Protein AF-A0AAV6U5E1-F1 (afdb_monomer_lite)

Foldseek 3Di:
DDLPDWWAPWDKPDQDDDDDAFDFDDKIFIDTHHPPAKFKWKDFVPDTQDRDRIHGPVGGDHPVPDGGIDIDIGRDD

Sequence (77 aa):
MSPTDPPENIHISLHVLDIIEGETPEDVICTASAFPPGQYLWTVGETILSRSRVLSFNSSVTRDMAGNYSCTVRNPH

Radius of gyration: 13.88 Å; chains: 1; bounding box: 27×21×40 Å

Structure (mmCIF, N/CA/C/O backbone):
data_AF-A0AAV6U5E1-F1
#
_entry.id   AF-A0AAV6U5E1-F1
#
loop_
_atom_site.group_PDB
_atom_site.id
_atom_site.type_symbol
_atom_site.label_atom_id
_atom_site.label_alt_id
_atom_site.label_comp_id
_atom_site.label_asym_id
_atom_site.label_entity_id
_atom_site.label_seq_id
_atom_site.pdbx_PDB_ins_code
_atom_site.Cartn_x
_atom_site.Cartn_y
_atom_site.Cartn_z
_atom_site.occupancy
_atom_site.B_iso_or_equiv
_atom_site.auth_seq_id
_atom_site.auth_comp_id
_atom_site.auth_asym_id
_atom_site.auth_atom_id
_atom_site.pdbx_PDB_model_num
ATOM 1 N N . MET A 1 1 ? 12.647 -9.38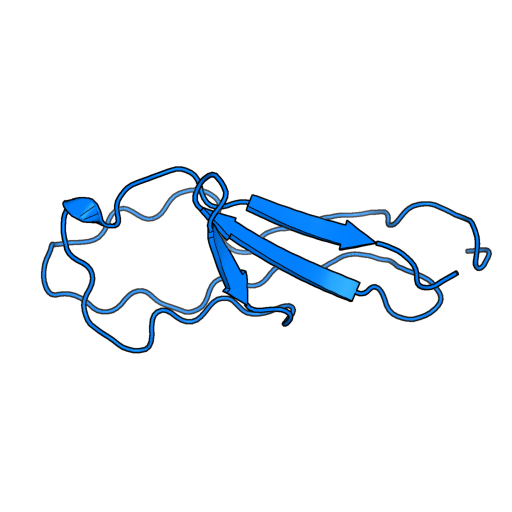4 -19.672 1.00 64.94 1 MET A N 1
ATOM 2 C CA . MET A 1 1 ? 12.063 -8.143 -19.133 1.00 64.94 1 MET A CA 1
ATOM 3 C C . MET A 1 1 ? 12.977 -6.991 -19.490 1.00 64.94 1 MET A C 1
ATOM 5 O O . MET A 1 1 ? 14.170 -7.057 -19.212 1.00 64.94 1 MET A O 1
ATOM 9 N N . SER A 1 2 ? 12.423 -6.011 -20.187 1.00 76.00 2 SER A N 1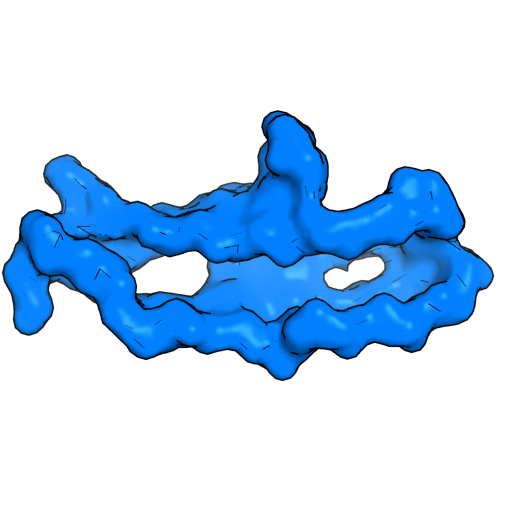
ATOM 10 C CA . SER A 1 2 ? 13.023 -4.734 -20.558 1.00 76.00 2 SER A CA 1
ATOM 11 C C . SER A 1 2 ? 12.836 -3.713 -19.423 1.00 76.00 2 SER A C 1
ATOM 13 O O . SER A 1 2 ? 11.857 -3.827 -18.686 1.00 76.00 2 SER A O 1
ATOM 15 N N . PRO A 1 3 ? 13.702 -2.686 -19.295 1.00 72.56 3 PRO A N 1
ATOM 16 C CA . PRO A 1 3 ? 13.552 -1.614 -18.303 1.00 72.56 3 PRO A CA 1
ATOM 17 C C . PRO A 1 3 ? 12.197 -0.894 -18.338 1.00 72.56 3 PRO A C 1
ATOM 19 O O . PRO A 1 3 ? 11.710 -0.400 -17.325 1.00 72.56 3 PRO A O 1
ATOM 22 N N . THR A 1 4 ? 11.590 -0.846 -19.522 1.00 77.75 4 THR A N 1
ATOM 23 C CA . THR A 1 4 ? 10.343 -0.131 -19.807 1.00 77.75 4 THR A CA 1
ATOM 24 C C . THR A 1 4 ? 9.090 -0.986 -19.651 1.00 77.75 4 THR A C 1
ATOM 26 O O . THR A 1 4 ? 7.987 -0.453 -19.761 1.00 77.75 4 THR A O 1
ATOM 29 N N . ASP A 1 5 ? 9.233 -2.299 -19.459 1.00 84.81 5 ASP A N 1
ATOM 30 C CA . ASP A 1 5 ? 8.077 -3.187 -19.335 1.00 84.81 5 ASP A CA 1
ATOM 31 C C . ASP A 1 5 ? 7.352 -2.904 -18.011 1.00 84.81 5 ASP A C 1
ATOM 33 O O . ASP A 1 5 ? 8.007 -2.650 -17.002 1.00 84.81 5 ASP A O 1
ATOM 37 N N . PRO A 1 6 ? 6.014 -2.944 -17.952 1.00 87.31 6 PRO A N 1
ATOM 38 C CA . PRO A 1 6 ? 5.319 -2.835 -16.677 1.00 87.31 6 PRO A CA 1
ATOM 39 C C . PRO A 1 6 ? 5.686 -4.011 -15.747 1.00 87.31 6 PRO A C 1
ATOM 41 O O . PRO A 1 6 ? 6.010 -5.097 -16.230 1.00 87.31 6 PRO A O 1
ATOM 44 N N . PRO A 1 7 ? 5.614 -3.832 -14.415 1.00 92.19 7 PRO A N 1
ATOM 45 C CA . PRO A 1 7 ? 5.743 -4.944 -13.482 1.00 92.19 7 PRO A CA 1
ATOM 46 C C . PRO A 1 7 ? 4.684 -6.022 -13.741 1.00 92.19 7 PRO A C 1
ATOM 48 O O . PRO A 1 7 ? 3.507 -5.714 -13.927 1.00 92.19 7 PRO A O 1
ATOM 51 N N . GLU A 1 8 ? 5.089 -7.285 -13.671 1.00 92.00 8 GLU A N 1
ATOM 52 C CA . GLU A 1 8 ? 4.216 -8.448 -13.852 1.00 92.00 8 GLU A CA 1
ATOM 53 C C . GLU A 1 8 ? 4.105 -9.272 -12.564 1.00 92.00 8 GLU A C 1
ATOM 55 O O . GLU A 1 8 ? 4.888 -9.103 -11.627 1.00 92.00 8 GLU A O 1
ATOM 60 N N . ASN A 1 9 ? 3.144 -10.201 -12.518 1.00 92.44 9 ASN A N 1
ATOM 61 C CA . ASN A 1 9 ? 2.947 -11.129 -11.396 1.00 92.44 9 ASN A CA 1
ATOM 62 C C . ASN A 1 9 ? 2.843 -10.413 -10.040 1.00 92.44 9 ASN A C 1
ATOM 64 O O . ASN A 1 9 ? 3.479 -10.813 -9.063 1.00 92.44 9 ASN A O 1
ATOM 68 N N . ILE A 1 10 ? 2.071 -9.322 -10.000 1.00 92.81 10 ILE A N 1
ATOM 69 C CA . ILE A 1 10 ? 1.819 -8.585 -8.763 1.00 92.81 10 ILE A CA 1
ATOM 70 C C . ILE A 1 10 ? 1.028 -9.496 -7.824 1.00 92.81 10 ILE A C 1
ATOM 72 O O . ILE A 1 10 ? -0.073 -9.935 -8.152 1.00 92.81 10 ILE A O 1
ATOM 76 N N . HIS A 1 11 ? 1.599 -9.778 -6.658 1.00 95.81 11 HIS A N 1
ATOM 77 C CA . HIS A 1 11 ? 1.032 -10.671 -5.660 1.00 95.81 11 HIS A CA 1
A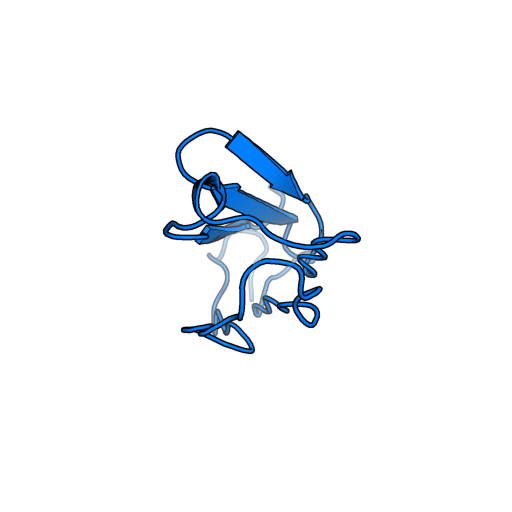TOM 78 C C . HIS A 1 11 ? 1.099 -10.035 -4.272 1.00 95.81 11 HIS A C 1
ATOM 80 O O . HIS A 1 11 ? 2.155 -9.551 -3.853 1.00 95.81 11 HIS A O 1
ATOM 86 N N . ILE A 1 12 ? -0.024 -10.083 -3.555 1.00 95.38 12 ILE A N 1
ATOM 87 C CA . ILE A 1 12 ? -0.159 -9.630 -2.169 1.00 95.38 12 ILE A CA 1
ATOM 88 C C . ILE A 1 12 ? -0.311 -10.865 -1.276 1.00 95.38 12 ILE A C 1
ATOM 90 O O . ILE A 1 12 ? -1.119 -11.742 -1.575 1.00 95.38 12 ILE A O 1
ATOM 94 N N . SER A 1 13 ? 0.459 -10.941 -0.185 1.00 94.62 13 SER A N 1
ATOM 95 C CA . SER A 1 13 ? 0.440 -12.088 0.736 1.00 94.62 13 SER A CA 1
ATOM 96 C C . SER A 1 13 ? -0.935 -12.342 1.354 1.00 94.62 13 SER A C 1
ATOM 98 O O . SER A 1 13 ? -1.303 -13.495 1.561 1.00 94.62 13 SER A O 1
ATOM 100 N N . LEU A 1 14 ? -1.694 -11.280 1.629 1.00 91.88 14 LEU A N 1
ATOM 101 C CA . LEU A 1 14 ? -3.010 -11.358 2.244 1.00 91.88 14 LEU A CA 1
ATOM 102 C C . LEU A 1 14 ? -3.919 -10.244 1.712 1.00 91.88 14 LEU A C 1
ATOM 104 O O . LEU A 1 14 ? -3.549 -9.074 1.728 1.00 91.88 14 LEU A O 1
ATOM 108 N N . HIS A 1 15 ? -5.097 -10.620 1.213 1.00 89.06 15 HIS A N 1
ATOM 109 C CA . HIS A 1 15 ? -6.030 -9.687 0.564 1.00 89.06 15 HIS A CA 1
ATOM 110 C C . HIS A 1 15 ? -7.101 -9.153 1.525 1.00 89.06 15 HIS A C 1
ATOM 112 O O . HIS A 1 15 ? -7.645 -8.078 1.295 1.00 89.06 15 HIS A O 1
ATOM 118 N N . VAL A 1 16 ? -7.406 -9.900 2.591 1.00 91.19 16 VAL A N 1
ATOM 119 C CA . VAL A 1 16 ? -8.395 -9.544 3.617 1.00 91.19 16 VAL A CA 1
ATOM 120 C C . VAL A 1 16 ? -7.798 -9.871 4.983 1.00 91.19 16 VAL A C 1
ATOM 122 O O . VAL A 1 16 ? -7.352 -10.999 5.191 1.00 91.19 16 VAL A O 1
ATOM 125 N N . LEU A 1 17 ? -7.780 -8.893 5.892 1.00 88.94 17 LEU A N 1
ATOM 126 C CA . LEU A 1 17 ? -7.464 -9.097 7.307 1.00 88.94 17 LEU A CA 1
ATOM 127 C C . LEU A 1 17 ? -8.690 -8.743 8.147 1.00 88.94 17 LEU A C 1
ATOM 129 O O . LEU A 1 17 ? -9.108 -7.586 8.164 1.00 88.94 17 LEU A O 1
ATOM 133 N N . ASP A 1 18 ? -9.194 -9.721 8.894 1.00 92.25 18 ASP A N 1
ATOM 134 C CA . ASP A 1 18 ? -10.176 -9.504 9.953 1.00 92.25 18 ASP A CA 1
ATOM 135 C C . ASP A 1 18 ? -9.439 -9.450 11.295 1.00 92.25 18 ASP A C 1
ATOM 137 O O . ASP A 1 18 ? -8.878 -10.448 11.750 1.00 92.25 18 ASP A O 1
ATOM 141 N N . ILE A 1 19 ? -9.400 -8.266 11.909 1.00 91.31 19 ILE A N 1
ATOM 142 C CA . ILE A 1 19 ? -8.564 -7.979 13.083 1.00 91.31 19 ILE A CA 1
ATOM 143 C C . ILE A 1 19 ? -9.433 -7.438 14.205 1.00 91.31 19 ILE A C 1
ATOM 145 O O . ILE A 1 19 ? -10.305 -6.594 13.988 1.00 91.31 19 ILE A O 1
ATOM 149 N N . ILE A 1 20 ? -9.179 -7.918 15.418 1.00 92.94 20 ILE A N 1
ATOM 150 C CA . ILE A 1 20 ? -9.823 -7.399 16.618 1.00 92.94 20 ILE A CA 1
ATOM 151 C C . ILE A 1 20 ? -9.180 -6.053 16.959 1.00 92.94 20 ILE A C 1
ATOM 153 O O . ILE A 1 20 ? -7.960 -5.926 16.998 1.00 92.94 20 ILE A O 1
ATOM 157 N N . GLU A 1 21 ? -10.000 -5.036 17.205 1.00 92.69 21 GLU A N 1
ATOM 158 C CA . GLU A 1 21 ? -9.514 -3.720 17.622 1.00 92.69 21 GLU A CA 1
ATOM 159 C C . GLU A 1 21 ? -8.615 -3.831 18.864 1.00 92.69 21 GLU A C 1
ATOM 161 O O . GLU A 1 21 ? -8.974 -4.481 19.847 1.00 92.69 21 GLU A O 1
ATOM 166 N N . GLY A 1 22 ? -7.439 -3.203 18.809 1.00 92.25 22 GLY A N 1
ATOM 167 C CA . GLY A 1 22 ? -6.405 -3.336 19.837 1.00 92.25 22 GLY A CA 1
ATOM 168 C C . GLY A 1 22 ? -5.325 -4.381 19.532 1.00 92.25 22 GLY A C 1
ATOM 169 O O . GLY A 1 22 ? -4.282 -4.353 20.183 1.00 92.25 22 GLY A O 1
ATOM 170 N N . GLU A 1 23 ? -5.510 -5.237 18.524 1.00 93.62 23 GLU A N 1
ATOM 171 C CA . GLU A 1 23 ? -4.482 -6.175 18.053 1.00 93.62 23 GLU A CA 1
ATOM 172 C C . GLU A 1 23 ? -3.531 -5.526 17.043 1.00 93.62 23 GLU A C 1
ATOM 174 O O . GLU A 1 23 ? -3.880 -4.573 16.342 1.00 93.62 23 GLU A O 1
ATOM 179 N N . THR A 1 24 ? -2.309 -6.059 16.963 1.00 93.56 24 THR A N 1
ATOM 180 C CA . THR A 1 24 ? -1.319 -5.640 15.960 1.00 93.56 24 THR A CA 1
ATOM 181 C C . THR A 1 24 ? -1.353 -6.614 14.777 1.00 93.56 24 THR A C 1
ATOM 183 O O . THR A 1 24 ? -1.090 -7.799 14.976 1.00 93.56 24 THR A O 1
ATOM 186 N N . PRO A 1 25 ? -1.662 -6.147 13.556 1.00 92.38 25 PRO A N 1
ATOM 187 C CA . PRO A 1 25 ? -1.666 -6.980 12.357 1.00 92.38 25 PRO A CA 1
ATOM 188 C C . PRO A 1 25 ? -0.283 -7.562 12.047 1.00 92.38 25 PRO A C 1
ATOM 190 O O . PRO A 1 25 ? 0.734 -6.908 12.289 1.00 92.38 25 PRO A O 1
ATOM 193 N N . GLU A 1 26 ? -0.249 -8.740 11.421 1.00 92.44 26 GLU A N 1
ATOM 194 C CA . GLU A 1 26 ? 0.967 -9.226 10.766 1.00 92.44 26 GLU A CA 1
ATOM 195 C C . GLU A 1 26 ? 1.334 -8.362 9.548 1.00 92.44 26 GLU A C 1
ATOM 197 O O . GLU A 1 26 ? 0.498 -7.668 8.959 1.00 92.44 26 GLU A O 1
ATOM 202 N N . ASP A 1 27 ? 2.603 -8.430 9.152 1.00 94.94 27 ASP A N 1
ATOM 203 C CA . ASP A 1 27 ? 3.119 -7.721 7.986 1.00 94.94 27 ASP A CA 1
ATOM 204 C C . ASP A 1 27 ? 2.461 -8.199 6.682 1.00 94.94 27 ASP A C 1
ATOM 206 O O . ASP A 1 27 ? 2.405 -9.395 6.380 1.00 94.94 27 ASP A O 1
ATOM 210 N N . VAL A 1 28 ? 2.057 -7.247 5.838 1.00 96.19 28 VAL A N 1
ATOM 211 C CA . VAL A 1 28 ? 1.547 -7.537 4.492 1.00 96.19 28 VAL A CA 1
ATOM 212 C C . VAL A 1 28 ? 2.649 -7.299 3.470 1.00 96.19 28 VAL A C 1
ATOM 214 O O . VAL A 1 28 ? 3.272 -6.238 3.425 1.00 96.19 28 VAL A O 1
ATOM 217 N N . ILE A 1 29 ? 2.899 -8.293 2.619 1.00 97.19 29 ILE A N 1
ATOM 218 C CA . ILE A 1 29 ? 3.992 -8.265 1.649 1.00 97.19 29 ILE A CA 1
ATOM 219 C C . ILE A 1 29 ? 3.409 -8.186 0.243 1.00 97.19 29 ILE A C 1
ATOM 221 O O . ILE A 1 29 ? 2.614 -9.028 -0.168 1.00 97.19 29 ILE A O 1
ATOM 225 N N . CYS A 1 30 ? 3.860 -7.191 -0.510 1.00 96.81 30 CYS A N 1
ATOM 226 C CA . CYS A 1 30 ? 3.592 -7.039 -1.929 1.00 96.81 30 CYS A CA 1
ATOM 227 C C . CYS A 1 30 ? 4.840 -7.417 -2.720 1.00 96.81 30 CYS A C 1
ATOM 229 O O . CYS A 1 30 ? 5.955 -7.021 -2.385 1.00 96.81 30 CYS A O 1
ATOM 231 N N . THR A 1 31 ? 4.665 -8.201 -3.773 1.00 95.31 31 THR A N 1
ATOM 232 C CA . THR A 1 31 ? 5.756 -8.657 -4.637 1.00 95.31 31 THR A CA 1
ATOM 233 C C . THR A 1 31 ? 5.359 -8.495 -6.088 1.00 95.31 31 THR A C 1
ATOM 235 O O . THR A 1 31 ? 4.188 -8.637 -6.423 1.00 95.31 31 THR A O 1
ATOM 238 N N . ALA A 1 32 ? 6.328 -8.187 -6.941 1.00 94.62 32 ALA A N 1
ATOM 239 C CA . ALA A 1 32 ? 6.146 -8.148 -8.381 1.00 94.62 32 ALA A CA 1
ATOM 240 C C . ALA A 1 32 ? 7.457 -8.495 -9.085 1.00 94.62 32 ALA A C 1
ATOM 242 O O . ALA A 1 32 ? 8.554 -8.265 -8.567 1.00 94.62 32 ALA A O 1
ATOM 243 N N . SER A 1 33 ? 7.323 -9.017 -10.295 1.00 93.12 33 SER A N 1
ATOM 244 C CA . SER A 1 33 ? 8.415 -9.200 -11.241 1.00 93.12 33 SER A CA 1
ATOM 245 C C . SER A 1 33 ? 8.637 -7.879 -11.978 1.00 93.12 33 SER A C 1
ATOM 247 O O . SER A 1 33 ? 7.822 -7.485 -12.803 1.00 93.12 33 SER A O 1
ATOM 249 N N . ALA A 1 34 ? 9.731 -7.186 -11.670 1.00 90.94 34 ALA A N 1
ATOM 250 C CA . ALA A 1 34 ? 10.083 -5.886 -12.242 1.00 90.94 34 ALA A CA 1
ATOM 251 C C . ALA A 1 34 ? 11.575 -5.845 -12.598 1.00 90.94 34 ALA A C 1
ATOM 253 O O . ALA A 1 34 ? 12.396 -6.448 -11.898 1.00 90.94 34 ALA A O 1
ATOM 254 N N . PHE A 1 35 ? 11.930 -5.140 -13.674 1.00 87.56 35 PHE A N 1
ATOM 255 C CA . PHE A 1 35 ? 13.321 -4.918 -14.068 1.00 87.56 35 PHE A CA 1
ATOM 256 C C . PHE A 1 35 ? 13.500 -3.483 -14.589 1.00 87.56 35 PHE A C 1
ATOM 258 O O . PHE A 1 35 ? 12.843 -3.151 -15.566 1.00 87.56 35 PHE A O 1
ATOM 265 N N . PRO A 1 36 ? 14.383 -2.645 -14.008 1.00 90.19 36 PRO A N 1
ATOM 266 C CA . PRO A 1 36 ? 15.137 -2.866 -12.769 1.00 90.19 36 PRO A CA 1
ATOM 267 C C . PRO A 1 36 ? 14.210 -3.101 -11.557 1.00 90.19 36 PRO A C 1
ATOM 269 O O . PRO A 1 36 ? 12.991 -3.019 -11.709 1.00 90.19 36 PRO A O 1
ATOM 272 N N . PRO A 1 37 ? 14.741 -3.410 -10.355 1.00 89.81 37 PRO A N 1
ATOM 273 C CA . PRO A 1 37 ? 13.911 -3.643 -9.175 1.00 89.81 37 PRO A CA 1
ATOM 274 C C . PRO A 1 37 ? 12.846 -2.554 -8.991 1.00 89.81 37 PRO A C 1
ATOM 276 O O . PRO A 1 37 ? 13.160 -1.363 -8.953 1.00 89.81 37 PRO A O 1
ATOM 279 N N . GLY A 1 38 ? 11.585 -2.982 -8.912 1.00 91.69 38 GLY A N 1
ATOM 280 C CA . GLY A 1 38 ? 10.440 -2.081 -8.860 1.00 91.69 38 GLY A CA 1
ATOM 281 C C . GLY A 1 38 ? 10.406 -1.242 -7.582 1.00 91.69 38 GLY A C 1
ATOM 282 O O . GLY A 1 38 ? 10.829 -1.679 -6.511 1.00 91.69 38 GLY A O 1
ATOM 283 N N . GLN A 1 39 ? 9.864 -0.035 -7.696 1.00 94.50 39 GLN A N 1
ATOM 284 C CA . GLN A 1 39 ? 9.535 0.826 -6.567 1.00 94.50 39 GLN A CA 1
ATOM 285 C C . GLN A 1 39 ? 8.136 0.490 -6.063 1.00 94.50 39 GLN A C 1
ATOM 287 O O . GLN A 1 39 ? 7.195 0.418 -6.853 1.00 94.50 39 GLN A O 1
ATOM 292 N N . TYR A 1 40 ? 8.007 0.321 -4.750 1.00 96.25 40 TYR A N 1
ATOM 293 C CA . TYR A 1 40 ? 6.760 -0.040 -4.086 1.00 96.25 40 TYR A CA 1
ATOM 294 C C . TYR A 1 40 ? 6.172 1.175 -3.373 1.00 96.25 40 TYR A C 1
ATOM 296 O O . TYR A 1 40 ? 6.902 2.013 -2.839 1.00 96.25 40 TYR A O 1
ATOM 304 N N . LEU A 1 41 ? 4.847 1.263 -3.351 1.00 97.12 41 LEU A N 1
ATOM 305 C CA . LEU A 1 41 ? 4.119 2.296 -2.633 1.00 97.12 41 LEU A CA 1
ATOM 306 C C . LEU A 1 41 ? 2.838 1.715 -2.044 1.00 97.12 41 LEU A C 1
ATOM 308 O O . LEU A 1 41 ? 1.976 1.249 -2.786 1.00 97.12 41 LEU A O 1
ATOM 312 N N . TRP A 1 42 ? 2.717 1.793 -0.725 1.00 97.69 42 TRP A N 1
ATOM 313 C CA . TRP A 1 42 ? 1.506 1.458 0.008 1.00 97.69 42 TRP A CA 1
ATOM 314 C C . TRP A 1 42 ? 0.711 2.713 0.329 1.00 97.69 42 TRP A C 1
ATOM 316 O O . TRP A 1 42 ? 1.260 3.670 0.889 1.00 97.69 42 TRP A O 1
ATOM 326 N N . THR A 1 43 ? -0.582 2.685 0.020 1.00 97.38 43 THR A N 1
ATOM 327 C CA . THR A 1 43 ? -1.514 3.764 0.346 1.00 97.38 43 THR A CA 1
ATOM 328 C C . THR A 1 43 ? -2.797 3.247 0.983 1.00 97.38 43 THR A C 1
ATOM 330 O O . THR A 1 43 ? -3.226 2.122 0.724 1.00 97.38 43 THR A O 1
ATOM 333 N N . VAL A 1 44 ? -3.423 4.099 1.794 1.00 95.56 44 VAL A N 1
ATOM 334 C CA . VAL A 1 44 ? -4.822 3.968 2.218 1.00 95.56 44 VAL A CA 1
ATOM 335 C C . VAL A 1 44 ? -5.536 5.259 1.834 1.00 95.56 44 VAL A C 1
ATOM 337 O O . VAL A 1 44 ? -5.147 6.347 2.258 1.00 95.56 44 VAL A O 1
ATOM 340 N N . GLY A 1 45 ? -6.510 5.162 0.927 1.00 93.12 45 GLY A N 1
ATOM 341 C CA . GLY A 1 45 ? -7.025 6.347 0.237 1.00 93.12 45 GLY A CA 1
ATOM 342 C C . GLY A 1 45 ? -5.892 7.127 -0.447 1.00 93.12 45 GLY A C 1
ATOM 343 O O . GLY A 1 45 ? -5.161 6.573 -1.269 1.00 93.12 45 GLY A O 1
ATOM 344 N N . GLU A 1 46 ? -5.722 8.398 -0.078 1.00 92.62 46 GLU A N 1
ATOM 345 C CA . GLU A 1 46 ? -4.668 9.287 -0.599 1.00 92.62 46 GLU A CA 1
ATOM 346 C C . GLU A 1 46 ? -3.412 9.340 0.292 1.00 92.62 46 GLU A C 1
ATOM 348 O O . GLU A 1 46 ? -2.413 9.974 -0.055 1.00 92.62 46 GLU A O 1
ATOM 353 N N . THR A 1 47 ? -3.435 8.676 1.449 1.00 94.88 47 THR A N 1
ATOM 354 C CA . THR A 1 47 ? -2.334 8.707 2.412 1.00 94.88 47 THR A CA 1
ATOM 355 C C . THR A 1 47 ? -1.277 7.667 2.068 1.00 94.88 47 THR A C 1
ATOM 357 O O . THR A 1 47 ? -1.583 6.492 1.876 1.00 94.88 47 THR A O 1
ATOM 360 N N . ILE A 1 48 ? -0.011 8.090 2.033 1.00 96.38 48 ILE A N 1
ATOM 361 C CA . ILE A 1 48 ? 1.142 7.202 1.846 1.00 96.38 48 ILE A CA 1
ATOM 362 C C . ILE A 1 48 ? 1.549 6.606 3.193 1.00 96.38 48 ILE A C 1
ATOM 364 O O . ILE A 1 48 ? 1.850 7.345 4.127 1.00 96.38 48 ILE A O 1
ATOM 368 N N . LEU A 1 49 ? 1.617 5.277 3.259 1.00 95.75 49 LEU A N 1
ATOM 369 C CA . LEU A 1 49 ? 1.974 4.531 4.468 1.00 95.75 49 LEU A CA 1
ATOM 370 C C . LEU A 1 49 ? 3.417 4.026 4.437 1.00 95.75 49 LEU A C 1
ATOM 372 O O . LEU A 1 49 ? 4.135 4.109 5.427 1.00 95.75 49 LEU A O 1
ATOM 376 N N . SER A 1 50 ? 3.854 3.493 3.293 1.00 96.56 50 SER A N 1
ATOM 377 C CA . SER A 1 50 ? 5.179 2.882 3.144 1.00 96.56 50 SER A CA 1
ATOM 378 C C . SER A 1 50 ? 5.656 2.949 1.694 1.00 96.56 50 SER A C 1
ATOM 380 O O . SER A 1 50 ? 4.858 2.912 0.760 1.00 96.56 50 SER A O 1
ATOM 382 N N . ARG A 1 51 ? 6.977 3.034 1.504 1.00 96.19 51 ARG A N 1
ATOM 383 C CA . ARG A 1 51 ? 7.657 2.915 0.195 1.00 96.19 51 ARG A CA 1
ATOM 384 C C . ARG A 1 51 ? 8.441 1.603 0.063 1.00 96.19 51 ARG A C 1
ATOM 386 O O . ARG A 1 51 ? 9.329 1.474 -0.774 1.00 96.19 51 ARG A O 1
ATOM 393 N N . SER A 1 52 ? 8.157 0.653 0.950 1.00 96.06 52 SER A N 1
ATOM 394 C CA . SER A 1 52 ? 8.749 -0.681 0.967 1.00 96.06 52 SER A CA 1
ATOM 395 C C . SER A 1 52 ? 7.790 -1.698 0.357 1.00 96.06 52 SER A C 1
ATOM 397 O O . SER A 1 52 ? 6.590 -1.460 0.244 1.00 96.06 52 SER A O 1
ATOM 399 N N . ARG A 1 53 ? 8.317 -2.876 0.019 1.00 96.19 53 ARG A N 1
ATOM 400 C CA . ARG A 1 53 ? 7.506 -4.044 -0.346 1.00 96.19 53 ARG A CA 1
ATOM 401 C C . ARG A 1 53 ? 6.649 -4.557 0.821 1.00 96.19 53 ARG A C 1
ATOM 403 O O . ARG A 1 53 ? 5.662 -5.246 0.593 1.00 96.19 53 ARG A O 1
ATOM 410 N N . VAL A 1 54 ? 7.026 -4.215 2.056 1.00 97.06 54 VAL A N 1
ATOM 411 C CA . VAL A 1 54 ? 6.339 -4.609 3.294 1.00 97.06 54 VAL A CA 1
ATOM 412 C C . VAL A 1 54 ? 5.528 -3.439 3.852 1.00 97.06 54 VAL A C 1
ATOM 414 O O . VAL A 1 54 ? 6.024 -2.306 3.924 1.00 97.06 54 VAL A O 1
ATOM 417 N N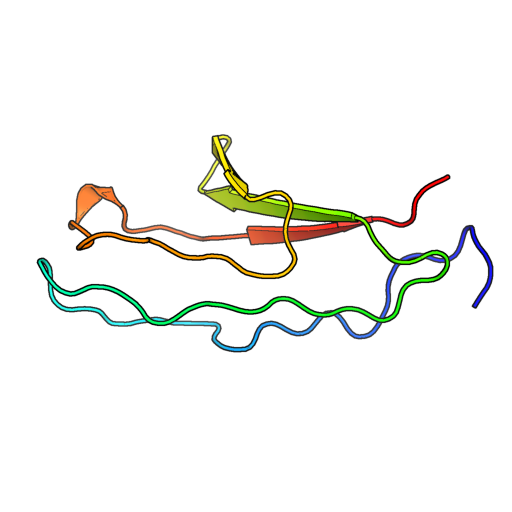 . LEU A 1 55 ? 4.293 -3.730 4.248 1.00 96.62 55 LEU A N 1
ATOM 418 C CA . LEU A 1 55 ? 3.442 -2.872 5.058 1.00 96.62 55 LEU A CA 1
ATOM 419 C C . LEU A 1 55 ? 3.397 -3.427 6.483 1.00 96.62 55 LEU A C 1
ATOM 421 O O . LEU A 1 55 ? 2.868 -4.515 6.701 1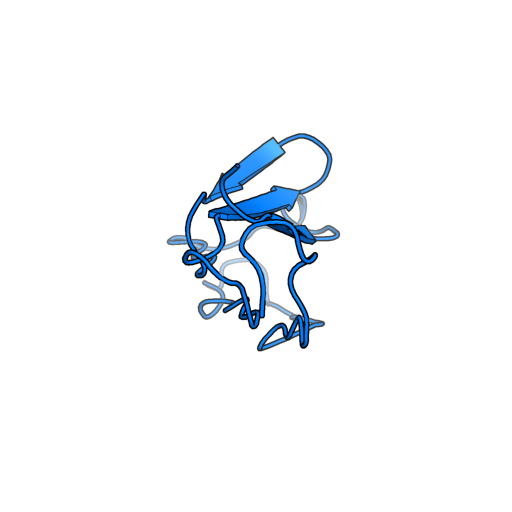.00 96.62 55 LEU A O 1
ATOM 425 N N . SER A 1 56 ? 3.920 -2.646 7.424 1.00 94.69 56 SER A N 1
ATOM 426 C CA . SER A 1 56 ? 3.927 -2.953 8.855 1.00 94.69 56 SER A CA 1
ATOM 427 C C . SER A 1 56 ? 3.145 -1.884 9.602 1.00 94.69 56 SER A C 1
ATOM 429 O O . SER A 1 56 ? 3.416 -0.691 9.443 1.00 94.69 56 SER A O 1
ATOM 431 N N . PHE A 1 57 ? 2.198 -2.300 10.437 1.00 90.94 57 PHE A N 1
ATOM 432 C CA . PHE A 1 57 ? 1.376 -1.382 11.231 1.00 90.94 57 PHE A CA 1
ATOM 433 C C . PHE A 1 57 ? 2.095 -0.896 12.497 1.00 90.94 57 PHE A C 1
ATOM 435 O O . PHE A 1 57 ? 1.781 0.179 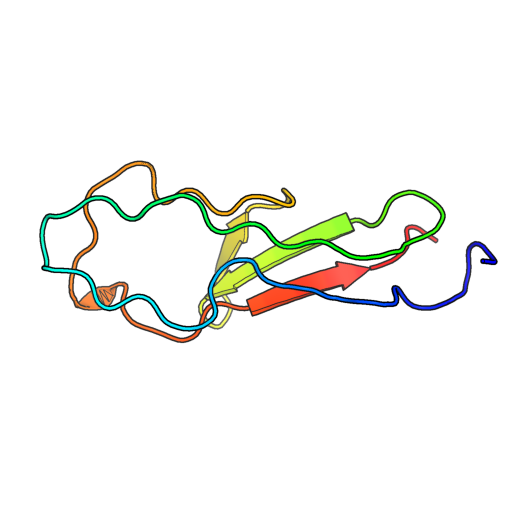13.005 1.00 90.94 57 PHE A O 1
ATOM 442 N N . ASN A 1 58 ? 3.096 -1.651 12.977 1.00 88.50 58 ASN A N 1
ATOM 443 C CA . ASN A 1 58 ? 3.973 -1.344 14.124 1.00 88.50 58 ASN A CA 1
ATOM 444 C C . ASN A 1 58 ? 3.257 -1.002 15.449 1.00 88.50 58 ASN A C 1
ATOM 446 O O . ASN A 1 58 ? 3.905 -0.621 16.421 1.00 88.50 58 ASN A O 1
ATOM 450 N N . SER A 1 59 ? 1.932 -1.097 15.488 1.00 91.44 59 SER A N 1
ATOM 451 C CA . SER A 1 59 ? 1.073 -0.708 16.597 1.00 91.44 59 SER A CA 1
ATOM 452 C C . SER A 1 59 ? -0.299 -1.349 16.426 1.00 91.44 59 SER A C 1
ATOM 454 O O . SER A 1 59 ? -0.630 -1.854 15.347 1.00 91.44 59 SER A O 1
ATOM 456 N N . SER A 1 60 ? -1.082 -1.334 17.501 1.00 92.56 60 SER A N 1
ATOM 457 C CA . SER A 1 60 ? -2.447 -1.826 17.470 1.00 92.56 60 SER A CA 1
ATOM 458 C C . SER A 1 60 ? -3.313 -1.000 16.525 1.00 92.56 60 SER A C 1
ATOM 460 O O . SER A 1 60 ? -3.203 0.226 16.467 1.00 92.56 60 SER A O 1
ATOM 462 N N . VAL A 1 61 ? -4.194 -1.679 15.793 1.00 92.25 61 VAL A N 1
ATOM 463 C CA . VAL A 1 61 ? -5.138 -1.016 14.891 1.00 92.25 61 VAL A CA 1
ATOM 464 C C . VAL A 1 61 ? -6.450 -0.702 15.591 1.00 92.25 61 VAL A C 1
ATOM 466 O O . VAL A 1 61 ? -6.921 -1.442 16.461 1.00 92.25 61 VAL A O 1
ATOM 469 N N . THR A 1 62 ? -7.052 0.402 15.171 1.00 93.75 62 THR A N 1
ATOM 470 C CA . THR A 1 62 ? -8.371 0.860 15.605 1.00 93.75 62 THR A CA 1
ATOM 471 C C . THR A 1 62 ? -9.350 0.830 14.441 1.00 93.75 62 THR A C 1
ATOM 473 O O . THR A 1 62 ? -8.959 0.736 13.272 1.00 93.75 62 THR A O 1
ATOM 476 N N . ARG A 1 63 ? -10.654 0.900 14.729 1.00 91.31 63 ARG A N 1
ATOM 477 C CA . ARG A 1 63 ? -11.677 0.790 13.676 1.00 91.31 63 ARG A CA 1
ATOM 478 C C . ARG A 1 63 ? -11.612 1.910 12.631 1.00 91.31 63 ARG A C 1
ATOM 480 O O . ARG A 1 63 ? -12.023 1.700 11.494 1.00 91.31 63 ARG A O 1
ATOM 487 N N . ASP A 1 64 ? -11.090 3.078 12.987 1.00 91.69 64 ASP A N 1
ATOM 488 C CA . ASP A 1 64 ? -10.848 4.205 12.075 1.00 91.69 64 ASP A CA 1
ATOM 489 C C . ASP A 1 64 ? -9.709 3.961 11.073 1.00 91.69 64 ASP A C 1
ATOM 491 O O . ASP A 1 64 ? -9.659 4.630 10.043 1.00 91.69 64 ASP A O 1
ATOM 495 N N . MET A 1 65 ? -8.849 2.967 11.316 1.00 91.75 65 MET A N 1
ATOM 496 C CA . MET A 1 65 ? -7.840 2.526 10.350 1.00 91.75 65 MET A CA 1
ATOM 497 C C . MET A 1 65 ? -8.407 1.547 9.312 1.00 91.75 65 MET A C 1
ATOM 499 O O . MET A 1 65 ? -7.728 1.224 8.344 1.00 91.75 65 MET A O 1
ATOM 503 N N . ALA A 1 66 ? -9.645 1.065 9.471 1.00 91.31 66 ALA A N 1
ATOM 504 C CA . ALA A 1 66 ? -10.245 0.152 8.507 1.00 91.31 66 ALA A CA 1
ATOM 505 C C . ALA A 1 66 ? -10.396 0.813 7.127 1.00 91.31 66 ALA A C 1
ATOM 507 O O . ALA A 1 66 ? -10.796 1.971 6.999 1.00 91.31 66 ALA A O 1
ATOM 508 N N . GLY A 1 67 ? -10.121 0.057 6.069 1.00 93.06 67 GLY A N 1
ATOM 509 C CA . GLY A 1 67 ? -10.213 0.575 4.713 1.00 93.06 67 GLY A CA 1
ATOM 510 C C . GLY A 1 67 ? -9.524 -0.316 3.697 1.00 93.06 67 GLY A C 1
ATOM 511 O O . GLY A 1 67 ? -9.044 -1.403 4.012 1.00 93.06 67 GLY A O 1
ATOM 512 N N . ASN A 1 68 ? -9.486 0.163 2.455 1.00 95.69 68 ASN A N 1
ATOM 513 C CA . ASN A 1 68 ? -8.822 -0.546 1.375 1.00 95.69 68 ASN A CA 1
ATOM 514 C C . ASN A 1 68 ? -7.375 -0.064 1.234 1.00 95.69 68 ASN A C 1
ATOM 516 O O . ASN A 1 68 ? -7.123 1.097 0.899 1.00 95.69 68 ASN A O 1
ATOM 520 N N . TYR A 1 69 ? -6.440 -0.977 1.466 1.00 95.88 69 TYR A N 1
ATOM 521 C CA . TYR A 1 69 ? -5.011 -0.738 1.322 1.00 95.88 69 TYR A CA 1
ATOM 522 C C . TYR A 1 69 ? -4.577 -1.137 -0.084 1.00 95.88 69 TYR A C 1
ATOM 524 O O . TYR A 1 69 ? -4.954 -2.191 -0.588 1.00 95.88 69 TYR A O 1
ATOM 532 N N . SER A 1 70 ? -3.787 -0.291 -0.737 1.00 96.50 70 SER A N 1
ATOM 533 C CA . SER A 1 70 ? -3.324 -0.525 -2.105 1.00 96.50 70 SER A CA 1
ATOM 534 C C . SER A 1 70 ? -1.806 -0.553 -2.164 1.00 96.50 70 SER A C 1
ATOM 536 O O . SER A 1 70 ? -1.150 0.372 -1.690 1.00 96.50 70 SER A O 1
ATOM 538 N N . CYS A 1 71 ? -1.252 -1.594 -2.786 1.00 96.94 71 CYS A N 1
ATOM 539 C CA . CYS A 1 71 ? 0.146 -1.631 -3.201 1.00 96.94 71 CYS A CA 1
ATOM 540 C C . CYS A 1 71 ? 0.247 -1.257 -4.680 1.00 96.94 71 CYS A C 1
ATOM 542 O O . CYS A 1 71 ? -0.360 -1.902 -5.532 1.00 96.94 71 CYS A O 1
ATOM 544 N N . THR A 1 72 ? 1.050 -0.247 -4.995 1.00 95.62 72 THR A N 1
ATOM 545 C CA . THR A 1 72 ? 1.436 0.085 -6.369 1.00 95.62 72 THR A CA 1
ATOM 546 C C . THR A 1 72 ? 2.904 -0.251 -6.577 1.00 95.62 72 THR A C 1
ATOM 548 O O . THR A 1 72 ? 3.746 0.155 -5.775 1.00 95.62 72 THR A O 1
ATOM 551 N N . VAL A 1 73 ? 3.218 -0.936 -7.677 1.00 95.06 73 VAL A N 1
ATOM 552 C CA . VAL A 1 73 ? 4.597 -1.199 -8.104 1.00 95.06 73 VAL A CA 1
ATOM 553 C C . VAL A 1 73 ? 4.865 -0.480 -9.419 1.00 95.06 73 VAL A C 1
ATOM 555 O O . VAL A 1 73 ? 4.007 -0.458 -10.300 1.00 95.06 73 VAL A O 1
ATOM 558 N N . ARG A 1 74 ? 6.040 0.138 -9.555 1.00 91.75 74 ARG A N 1
ATOM 559 C CA . ARG A 1 74 ? 6.462 0.844 -10.775 1.00 91.75 74 ARG A CA 1
ATOM 560 C C . ARG A 1 74 ? 7.907 0.514 -11.108 1.00 91.75 74 ARG A C 1
ATOM 562 O O . ARG A 1 74 ? 8.729 0.431 -10.198 1.00 91.75 74 ARG A O 1
ATOM 569 N N . ASN A 1 75 ? 8.236 0.389 -12.389 1.00 87.81 75 ASN A N 1
ATOM 570 C CA . ASN A 1 75 ? 9.636 0.300 -12.787 1.00 87.81 75 ASN A CA 1
ATOM 571 C C . ASN A 1 75 ? 10.298 1.681 -12.689 1.00 87.81 75 ASN A C 1
ATOM 573 O O . ASN A 1 75 ? 9.679 2.681 -13.066 1.00 87.81 75 ASN A O 1
ATOM 577 N N . PRO A 1 76 ? 11.535 1.757 -12.174 1.00 76.38 76 PRO A N 1
ATOM 578 C CA . PRO A 1 76 ? 12.336 2.965 -12.287 1.00 76.38 76 PRO A CA 1
ATOM 579 C C . PRO A 1 76 ? 12.693 3.190 -13.764 1.00 76.38 76 PRO A C 1
ATOM 581 O O . PRO A 1 76 ? 13.134 2.262 -14.441 1.00 76.38 76 PRO A O 1
ATOM 584 N N . HIS A 1 77 ? 12.448 4.408 -14.244 1.00 68.50 77 HIS A N 1
ATOM 585 C CA . HIS A 1 77 ? 12.698 4.838 -15.621 1.00 68.50 77 HIS A CA 1
ATOM 586 C C . HIS A 1 77 ? 14.144 5.289 -15.836 1.00 68.50 77 HIS A C 1
ATOM 588 O O . HIS A 1 77 ? 14.740 5.818 -14.867 1.00 68.50 77 HIS A O 1
#

Secondary structure (DSSP, 8-state):
--TTSPPEEEEES-S-----TTPPPPPEEEEEE-SSPPEEEEEETTEEEESSSEE---S---GGG-S-EEEEEE---

InterPro domains:
  IPR007110 Immunoglobulin-like domain [PS50835] (7-77)
  IPR013783 Immunoglobulin-like fold [G3DSA:2.60.40.10] (8-77)
  IPR036179 Immunoglobulin-like domain superfamily [SSF48726] (25-77)

Organism: NCBI:txid931172

pLDDT: mean 91.75, std 6.29, range [64.94, 97.69]